Protein AF-A0A1Q7KD94-F1 (afdb_monomer)

Solvent-accessible surface area (backbone atoms only — not comparable to full-atom values): 7851 Å² total; per-residue (Å²): 134,70,67,65,39,88,88,78,67,29,33,60,66,57,45,49,53,50,48,56,61,66,68,48,73,90,52,57,65,70,39,47,61,89,61,86,69,82,81,43,69,66,57,46,50,51,25,52,52,38,46,49,55,35,46,78,67,68,73,46,54,70,70,61,51,50,52,52,53,49,52,48,53,54,52,60,69,44,42,66,56,52,52,47,66,77,66,57,51,99,84,60,80,89,80,84,84,78,83,68,77,75,81,82,79,88,64,84,73,92,75,80,81,74,80,79,80,78,81,84,132

Structure (mmCIF, N/CA/C/O backbone):
data_AF-A0A1Q7KD94-F1
#
_entry.id   AF-A0A1Q7KD94-F1
#
loop_
_atom_site.group_PDB
_atom_site.id
_atom_site.type_symbol
_atom_site.label_atom_id
_atom_site.label_alt_id
_atom_site.label_comp_id
_atom_site.label_asym_id
_atom_site.label_entity_id
_atom_site.label_seq_id
_atom_site.pdbx_PDB_ins_code
_atom_site.Cartn_x
_atom_site.Cart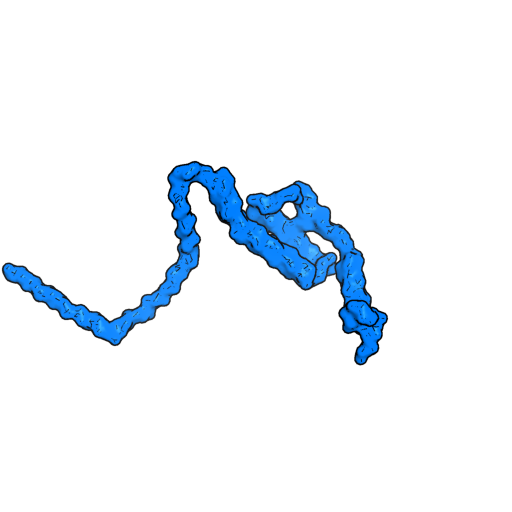n_y
_atom_site.Cartn_z
_atom_site.occupancy
_atom_site.B_iso_or_equiv
_atom_site.auth_seq_id
_atom_site.auth_comp_id
_atom_site.auth_asym_id
_atom_site.auth_atom_id
_atom_site.pdbx_PDB_model_num
ATOM 1 N N . MET A 1 1 ? -34.212 2.152 10.614 1.00 55.59 1 MET A N 1
ATOM 2 C CA . MET A 1 1 ? -33.007 2.926 10.996 1.00 55.59 1 MET A CA 1
ATOM 3 C C . MET A 1 1 ? -33.150 4.309 10.389 1.00 55.59 1 MET A C 1
ATOM 5 O O . MET A 1 1 ? -33.349 4.375 9.185 1.00 55.59 1 MET A O 1
ATOM 9 N N . ALA A 1 2 ? -33.131 5.376 11.190 1.00 64.31 2 ALA A N 1
ATOM 10 C CA . ALA A 1 2 ? -33.214 6.739 10.665 1.00 64.31 2 ALA A CA 1
ATOM 11 C C . ALA A 1 2 ? -31.877 7.136 10.016 1.00 64.31 2 ALA A C 1
ATOM 13 O O . ALA A 1 2 ? -30.814 6.876 10.586 1.00 64.31 2 ALA A O 1
ATOM 14 N N . VAL A 1 3 ? -31.948 7.708 8.813 1.00 60.19 3 VAL A N 1
ATOM 15 C CA . VAL A 1 3 ? -30.810 8.342 8.137 1.00 60.19 3 VAL A CA 1
ATOM 16 C C . VAL A 1 3 ? -30.519 9.647 8.860 1.00 60.19 3 VAL A C 1
ATOM 18 O O . VAL A 1 3 ? -31.431 10.400 9.190 1.00 60.19 3 VAL A O 1
ATOM 21 N N . SER A 1 4 ? -29.248 9.868 9.146 1.00 64.81 4 SER A N 1
ATOM 22 C CA . SER A 1 4 ? -28.799 10.901 10.080 1.00 64.81 4 SER A CA 1
ATOM 23 C C . SER A 1 4 ? -28.066 12.026 9.384 1.00 64.81 4 SER A C 1
ATOM 25 O O . SER A 1 4 ? -28.102 13.165 9.832 1.00 64.81 4 SER A O 1
ATOM 27 N N . ASP A 1 5 ? -27.414 11.677 8.283 1.00 64.62 5 ASP A N 1
ATOM 28 C CA . ASP A 1 5 ? -26.781 12.604 7.373 1.00 64.62 5 ASP A CA 1
ATOM 29 C C . ASP A 1 5 ? -27.500 12.500 6.015 1.00 64.62 5 ASP A C 1
ATOM 31 O O . ASP A 1 5 ? -27.304 11.519 5.285 1.00 64.62 5 ASP A O 1
ATOM 35 N N . PRO A 1 6 ? -28.364 13.477 5.680 1.00 65.81 6 PRO A N 1
ATOM 36 C CA . PRO A 1 6 ? -29.107 13.499 4.423 1.00 65.81 6 PRO A CA 1
ATOM 37 C C . PRO A 1 6 ? -28.212 13.516 3.178 1.00 65.81 6 PRO A C 1
ATOM 39 O O . PRO A 1 6 ? -28.674 13.129 2.108 1.00 65.81 6 PRO A O 1
ATOM 42 N N . HIS A 1 7 ? -26.947 13.939 3.298 1.00 70.75 7 HIS A N 1
ATOM 43 C CA . HIS A 1 7 ? -26.025 14.025 2.165 1.00 70.75 7 HIS A CA 1
ATOM 44 C C . HIS A 1 7 ? -25.295 12.711 1.866 1.00 70.75 7 HIS A C 1
ATOM 46 O O . HIS A 1 7 ? -25.007 12.439 0.702 1.00 70.75 7 HIS A O 1
ATOM 52 N N . SER A 1 8 ? -25.009 11.877 2.873 1.00 74.81 8 SER A N 1
ATOM 53 C CA . SER A 1 8 ? -24.328 10.586 2.673 1.00 74.81 8 SER A CA 1
ATOM 54 C C . SER A 1 8 ? -25.258 9.372 2.662 1.00 74.81 8 SER A C 1
ATOM 56 O O . SER A 1 8 ? -24.835 8.289 2.253 1.00 74.81 8 SER A O 1
ATOM 58 N N . GLY A 1 9 ? -26.506 9.514 3.125 1.00 83.94 9 GLY A N 1
ATOM 59 C CA . GLY A 1 9 ? -27.446 8.395 3.256 1.00 83.94 9 GLY A CA 1
ATOM 60 C C . GLY A 1 9 ? -27.075 7.404 4.368 1.00 83.94 9 GLY A C 1
ATOM 61 O O . GLY A 1 9 ? -27.662 6.325 4.461 1.00 83.94 9 GLY A O 1
ATOM 62 N N . LEU A 1 10 ? -26.101 7.744 5.219 1.00 81.94 10 LEU A N 1
ATOM 63 C CA . LEU A 1 10 ? -25.629 6.883 6.297 1.00 81.94 10 LEU A CA 1
ATOM 64 C C . LEU A 1 10 ? -26.475 7.075 7.565 1.00 81.94 10 LEU A C 1
ATOM 66 O O . LEU A 1 10 ? -26.885 8.181 7.929 1.00 81.94 10 LEU A O 1
ATOM 70 N N . CYS A 1 11 ? -26.727 5.976 8.278 1.00 88.50 11 CYS A N 1
ATOM 71 C CA . CYS A 1 11 ? -27.274 6.053 9.632 1.00 88.50 11 CYS A CA 1
ATOM 72 C C . CYS A 1 11 ? -26.197 6.548 10.613 1.00 88.50 11 CYS A C 1
ATOM 74 O O . CYS A 1 11 ? -25.006 6.410 10.331 1.00 88.50 11 CYS A O 1
ATOM 76 N N . HIS A 1 12 ? -26.594 7.057 11.787 1.00 81.75 12 HIS A N 1
ATOM 77 C CA . HIS A 1 12 ? -25.672 7.606 12.800 1.00 81.75 12 HIS A CA 1
ATOM 78 C C . HIS A 1 12 ? -24.454 6.713 13.065 1.00 81.75 12 HIS A C 1
ATOM 80 O O . HIS A 1 12 ? -23.344 7.220 13.184 1.00 81.75 12 HIS A O 1
ATOM 86 N N . LYS A 1 13 ? -24.649 5.389 13.126 1.00 84.75 13 LYS A N 1
ATOM 87 C CA . LYS A 1 13 ? -23.561 4.430 13.360 1.00 84.75 13 LYS A CA 1
ATOM 88 C C . LYS A 1 13 ? -22.538 4.436 12.225 1.00 84.75 13 LYS A C 1
ATOM 90 O O . LYS A 1 13 ? -21.360 4.643 12.476 1.00 84.75 13 LYS A O 1
ATOM 95 N N . HIS A 1 14 ? -22.990 4.281 10.982 1.00 85.69 14 HIS A N 1
ATOM 96 C CA . HIS A 1 14 ? -22.092 4.258 9.827 1.00 85.69 14 HIS A CA 1
ATOM 97 C C . HIS A 1 14 ? -21.481 5.633 9.526 1.00 85.69 14 HIS A C 1
ATOM 99 O O . HIS A 1 14 ? -20.352 5.705 9.050 1.00 85.69 14 HIS A O 1
ATOM 105 N N . ALA A 1 15 ? -22.193 6.726 9.819 1.00 83.12 15 ALA A N 1
ATOM 106 C CA . ALA A 1 15 ? -21.640 8.074 9.730 1.00 83.12 15 ALA A CA 1
ATOM 107 C C . ALA A 1 15 ? -20.505 8.271 10.753 1.00 83.12 15 ALA A C 1
ATOM 109 O O . ALA A 1 15 ? -19.427 8.735 10.390 1.00 83.12 15 ALA A O 1
ATOM 110 N N . ALA A 1 16 ? -20.705 7.834 12.002 1.00 81.19 16 ALA A N 1
ATOM 111 C CA . ALA A 1 16 ? -19.677 7.877 13.039 1.00 81.19 16 ALA A CA 1
ATOM 112 C C . ALA A 1 16 ? -18.481 6.965 12.719 1.00 81.19 16 ALA A C 1
ATOM 114 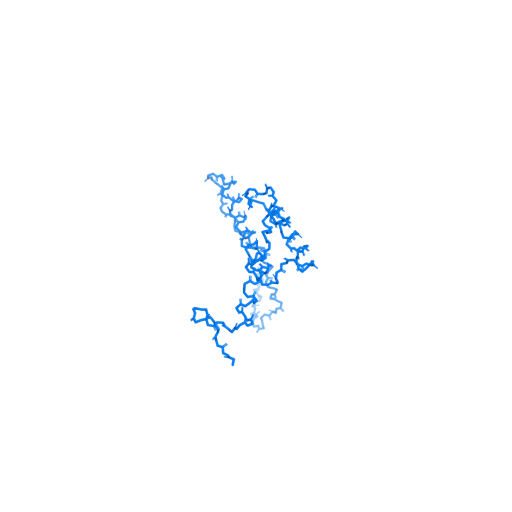O O . ALA A 1 16 ? -17.341 7.393 12.855 1.00 81.19 16 ALA A O 1
ATOM 115 N N . GLU A 1 17 ? -18.709 5.742 12.233 1.00 80.19 17 GLU A N 1
ATOM 116 C CA . GLU A 1 17 ? -17.630 4.848 11.784 1.00 80.19 17 GLU A CA 1
ATOM 117 C C . GLU A 1 17 ? -16.847 5.442 10.612 1.00 80.19 17 GLU A C 1
ATOM 119 O O . GLU A 1 17 ? -15.622 5.335 10.560 1.00 80.19 17 GLU A O 1
ATOM 124 N N . ARG A 1 18 ? -17.529 6.088 9.660 1.00 78.56 18 ARG A N 1
ATOM 125 C CA . ARG A 1 18 ? -16.863 6.784 8.558 1.00 78.56 18 ARG A CA 1
ATOM 126 C C . ARG A 1 18 ? -16.002 7.930 9.079 1.00 78.56 18 ARG A C 1
ATOM 128 O O . ARG A 1 18 ? -14.863 8.042 8.640 1.00 78.56 18 ARG A O 1
ATOM 135 N N . GLN A 1 19 ? -16.505 8.718 10.025 1.00 74.00 19 GLN A N 1
ATOM 136 C CA . GLN A 1 19 ? -15.736 9.794 10.644 1.00 74.00 19 GLN A CA 1
ATOM 137 C C . GLN A 1 19 ? -14.512 9.250 11.392 1.00 74.00 19 GLN A C 1
ATOM 139 O O . GLN A 1 19 ? -13.407 9.709 11.151 1.00 74.00 19 GLN A O 1
ATOM 144 N N . GLN A 1 20 ? -14.663 8.180 12.176 1.00 74.69 20 GLN A N 1
ATOM 145 C CA . GLN A 1 20 ? -13.543 7.519 12.860 1.00 74.69 20 GLN A CA 1
ATOM 146 C C . GLN A 1 20 ? -12.489 6.960 11.893 1.00 74.69 20 GLN A C 1
ATOM 148 O O . GLN A 1 20 ? -11.305 6.939 12.216 1.00 74.69 20 GLN A O 1
ATOM 153 N N . ASN A 1 21 ? -12.902 6.495 10.709 1.00 72.69 21 ASN A N 1
ATOM 154 C CA . ASN A 1 21 ? -11.976 6.076 9.656 1.00 72.69 21 ASN A CA 1
ATOM 155 C C . ASN A 1 21 ? -11.211 7.259 9.045 1.00 72.69 21 ASN A C 1
ATOM 157 O O . ASN A 1 21 ? -10.047 7.092 8.687 1.00 72.69 21 ASN A O 1
ATOM 161 N N . LEU A 1 22 ? -11.859 8.419 8.901 1.00 69.00 22 LEU A N 1
ATOM 162 C CA . LEU A 1 22 ? -11.241 9.648 8.394 1.00 69.00 22 LEU A CA 1
ATOM 163 C C . LEU A 1 22 ? -10.305 10.282 9.428 1.00 69.00 22 LEU A C 1
ATOM 165 O O . LEU A 1 22 ? -9.239 10.758 9.060 1.00 69.00 22 LEU A O 1
ATOM 169 N N . ASP A 1 23 ? -10.664 10.207 10.709 1.00 64.81 23 ASP A N 1
ATOM 170 C CA . ASP A 1 23 ? -9.861 10.696 11.833 1.00 64.81 23 ASP A CA 1
ATOM 171 C C . ASP A 1 23 ? -8.665 9.772 12.147 1.00 64.81 23 ASP A C 1
ATOM 173 O O . ASP A 1 23 ? -7.904 10.019 13.087 1.00 64.81 23 ASP A O 1
ATOM 177 N N . GLN A 1 24 ? -8.478 8.680 11.391 1.00 67.94 24 GLN A N 1
ATOM 178 C CA . GLN A 1 24 ? -7.289 7.849 11.540 1.00 67.94 24 GLN A CA 1
ATOM 179 C C . GLN A 1 24 ? -6.038 8.662 11.218 1.00 67.94 24 GLN A C 1
ATOM 181 O O . GLN A 1 24 ? -5.957 9.295 10.169 1.00 67.94 24 GLN A O 1
ATOM 186 N N . ALA A 1 25 ? -5.051 8.553 12.111 1.00 71.62 25 ALA A N 1
ATOM 187 C CA . ALA A 1 25 ? -3.767 9.233 12.031 1.00 71.62 25 ALA A CA 1
ATOM 188 C C . ALA A 1 25 ? -3.149 9.190 10.627 1.00 71.62 25 ALA A C 1
ATOM 190 O O . ALA A 1 25 ? -3.319 8.221 9.874 1.00 71.62 25 ALA A O 1
ATOM 191 N N . ASP A 1 26 ? -2.389 10.235 10.309 1.00 83.38 26 ASP A N 1
ATOM 192 C CA . ASP A 1 26 ? -1.506 10.215 9.158 1.00 83.38 26 ASP A CA 1
ATOM 193 C C . ASP A 1 26 ? -0.494 9.069 9.327 1.00 83.38 26 ASP A C 1
ATOM 195 O O . ASP A 1 26 ? 0.308 9.047 10.261 1.00 83.38 26 ASP A O 1
ATOM 199 N N . LEU A 1 27 ? -0.606 8.064 8.454 1.00 88.25 27 LEU A N 1
ATOM 200 C CA . LEU A 1 27 ? 0.260 6.883 8.437 1.00 88.25 27 LEU A CA 1
ATOM 201 C C . LEU A 1 27 ? 1.342 7.006 7.359 1.00 88.25 27 LEU A C 1
ATOM 203 O O . LEU A 1 27 ? 2.105 6.060 7.186 1.00 88.25 27 LEU A O 1
ATOM 207 N N . ALA A 1 28 ? 1.408 8.130 6.634 1.00 88.56 28 ALA A N 1
ATOM 208 C CA . ALA A 1 28 ? 2.339 8.317 5.527 1.00 88.56 28 ALA A CA 1
ATOM 209 C C . ALA A 1 28 ? 3.786 8.116 5.981 1.00 88.56 28 ALA A C 1
ATOM 211 O O . ALA A 1 28 ? 4.485 7.287 5.411 1.00 88.56 28 ALA A O 1
ATOM 212 N N . ALA A 1 29 ? 4.197 8.759 7.079 1.00 89.38 29 ALA A N 1
ATOM 213 C CA . ALA A 1 29 ? 5.553 8.618 7.614 1.00 89.38 29 ALA A CA 1
ATOM 214 C C . ALA A 1 29 ? 5.915 7.164 7.974 1.00 89.38 29 ALA A C 1
ATOM 216 O O . ALA A 1 29 ? 7.056 6.755 7.803 1.00 89.38 29 ALA A O 1
ATOM 217 N N . ALA A 1 30 ? 4.951 6.367 8.447 1.00 90.44 30 ALA A N 1
ATOM 218 C CA . ALA A 1 30 ? 5.190 4.964 8.785 1.00 90.44 30 ALA A CA 1
ATOM 219 C C . ALA A 1 30 ? 5.202 4.048 7.552 1.00 90.44 30 ALA A C 1
ATOM 221 O O . ALA A 1 30 ? 5.906 3.050 7.549 1.00 90.44 30 ALA A O 1
ATOM 222 N N . LEU A 1 31 ? 4.393 4.352 6.536 1.00 91.56 31 LEU A N 1
ATOM 223 C CA . LEU A 1 31 ? 4.223 3.511 5.347 1.00 91.56 31 LEU A CA 1
ATOM 224 C C . LEU A 1 31 ? 5.227 3.818 4.236 1.00 91.56 31 LEU A C 1
ATOM 226 O O . LEU A 1 31 ? 5.571 2.921 3.472 1.00 91.56 31 LEU A O 1
ATOM 230 N N . ILE A 1 32 ? 5.618 5.081 4.101 1.00 91.62 32 ILE A N 1
ATOM 231 C CA . ILE A 1 32 ? 6.437 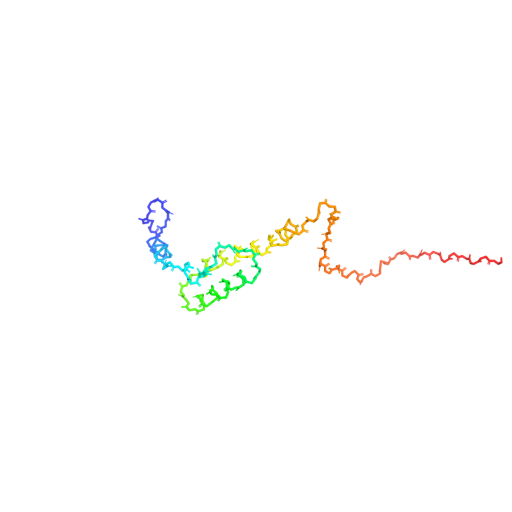5.598 3.002 1.00 91.62 32 ILE A CA 1
ATOM 232 C C . ILE A 1 32 ? 7.844 5.918 3.514 1.00 91.62 32 ILE A C 1
ATOM 234 O O . ILE A 1 32 ? 8.817 5.657 2.814 1.00 91.62 32 ILE A O 1
ATOM 238 N N . GLY A 1 33 ? 7.970 6.418 4.749 1.00 88.94 33 GLY A N 1
ATOM 239 C CA . GLY A 1 33 ? 9.259 6.840 5.296 1.00 88.94 33 GLY A CA 1
ATOM 240 C C . GLY A 1 33 ? 9.906 7.896 4.400 1.00 88.94 33 GLY A C 1
ATOM 241 O O . GLY A 1 33 ? 9.284 8.918 4.121 1.00 88.94 33 GLY A O 1
ATOM 242 N N . ASP A 1 34 ? 11.114 7.595 3.925 1.00 89.69 34 ASP A N 1
ATOM 243 C CA . ASP A 1 34 ? 11.920 8.456 3.049 1.00 89.69 34 ASP A CA 1
ATOM 244 C C . ASP A 1 34 ? 11.835 8.048 1.559 1.00 89.69 34 ASP A C 1
ATOM 246 O O . ASP A 1 34 ? 12.681 8.432 0.755 1.00 89.69 34 ASP A O 1
ATOM 250 N N . ILE A 1 35 ? 10.860 7.212 1.176 1.00 92.62 35 ILE A N 1
ATOM 251 C CA . ILE A 1 35 ? 10.683 6.787 -0.220 1.00 92.62 35 ILE A CA 1
ATOM 252 C C . ILE A 1 35 ? 10.041 7.926 -1.020 1.00 92.62 35 ILE A C 1
ATOM 254 O O . ILE A 1 35 ? 8.84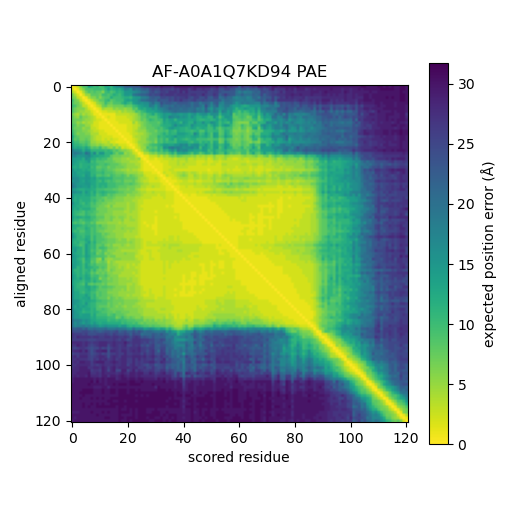7 8.190 -0.882 1.00 92.62 35 ILE A O 1
ATOM 258 N N . ASP A 1 36 ? 10.819 8.545 -1.907 1.00 88.62 36 ASP A N 1
ATOM 259 C CA . ASP A 1 36 ? 10.313 9.565 -2.834 1.00 88.62 36 ASP A CA 1
ATOM 260 C C . ASP A 1 36 ? 9.509 8.944 -3.992 1.00 88.62 36 ASP A C 1
ATOM 262 O O . ASP A 1 36 ? 8.424 9.415 -4.336 1.00 88.62 36 ASP A O 1
ATOM 266 N N . GLU A 1 37 ? 10.013 7.853 -4.584 1.00 90.19 37 GLU A N 1
ATOM 267 C CA . GLU A 1 37 ? 9.377 7.152 -5.705 1.00 90.19 37 GLU A CA 1
ATOM 268 C C . GLU A 1 37 ? 9.466 5.625 -5.550 1.00 90.19 37 GLU A C 1
ATOM 270 O O . GLU A 1 37 ? 10.518 5.067 -5.246 1.00 90.19 37 GLU A O 1
ATOM 275 N N . PHE A 1 38 ? 8.371 4.918 -5.843 1.00 92.81 38 PHE A N 1
ATOM 276 C CA . PHE A 1 38 ? 8.322 3.450 -5.833 1.00 92.81 38 PHE A CA 1
ATOM 277 C C . PHE A 1 38 ? 8.852 2.853 -7.146 1.00 92.81 38 PHE A C 1
ATOM 279 O O . PHE A 1 38 ? 8.092 2.288 -7.934 1.00 92.81 38 PHE A O 1
ATOM 286 N N . ARG A 1 39 ? 10.160 2.985 -7.389 1.00 89.88 39 ARG A N 1
ATOM 287 C CA . ARG A 1 39 ? 10.820 2.462 -8.603 1.00 89.88 39 ARG A CA 1
ATOM 288 C C . ARG A 1 39 ? 11.336 1.035 -8.486 1.00 89.88 39 ARG A C 1
ATOM 290 O O . ARG A 1 39 ? 11.743 0.456 -9.488 1.00 89.88 39 ARG A O 1
ATOM 297 N N . SER A 1 40 ? 11.331 0.454 -7.291 1.00 93.31 40 SER A N 1
ATOM 298 C CA . SER A 1 40 ? 11.824 -0.904 -7.086 1.00 93.31 40 SER A CA 1
ATOM 299 C C . SER A 1 40 ? 10.833 -1.777 -6.325 1.00 93.31 40 SER A C 1
ATOM 301 O O . SER A 1 40 ? 10.030 -1.316 -5.509 1.00 93.31 40 SER A O 1
ATOM 303 N N . ALA A 1 41 ? 10.927 -3.087 -6.558 1.00 94.75 41 ALA A N 1
ATOM 304 C CA . ALA A 1 41 ? 10.160 -4.064 -5.792 1.00 94.75 41 ALA A CA 1
ATOM 305 C C . ALA A 1 41 ? 10.558 -4.059 -4.306 1.00 94.75 41 ALA A C 1
ATOM 307 O O . ALA A 1 41 ? 9.735 -4.393 -3.456 1.00 94.75 41 ALA A O 1
ATOM 308 N N . ALA A 1 42 ? 11.796 -3.664 -3.986 1.00 94.88 42 ALA A N 1
ATOM 309 C CA . ALA A 1 42 ? 12.284 -3.583 -2.615 1.00 94.88 42 ALA A CA 1
ATOM 310 C C . ALA A 1 42 ? 11.566 -2.475 -1.829 1.00 94.88 42 ALA A C 1
ATOM 312 O O . ALA A 1 42 ? 11.089 -2.739 -0.725 1.00 94.88 42 ALA A O 1
ATOM 313 N N . ASP A 1 43 ? 11.410 -1.289 -2.424 1.00 95.56 43 ASP A N 1
ATOM 314 C CA . ASP A 1 43 ? 10.727 -0.145 -1.800 1.00 95.56 43 ASP A CA 1
ATOM 315 C C . ASP A 1 43 ? 9.247 -0.455 -1.553 1.00 95.56 43 ASP A C 1
ATOM 317 O O . AS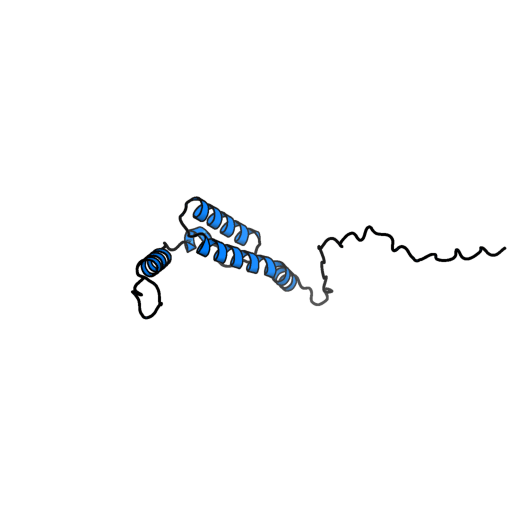P A 1 43 ? 8.710 -0.232 -0.465 1.00 95.56 43 ASP A O 1
ATOM 321 N N . ILE A 1 44 ? 8.588 -1.065 -2.543 1.00 96.38 44 ILE A N 1
ATOM 322 C CA . ILE A 1 44 ? 7.187 -1.482 -2.416 1.00 96.38 44 ILE A CA 1
ATOM 323 C C . ILE A 1 44 ? 7.041 -2.557 -1.331 1.00 96.38 44 ILE A C 1
ATOM 325 O O . ILE A 1 44 ? 6.128 -2.491 -0.505 1.00 96.38 44 ILE A O 1
ATOM 329 N N . ASN A 1 45 ? 7.946 -3.539 -1.295 1.00 95.88 45 ASN A N 1
ATOM 330 C CA . ASN A 1 45 ? 7.922 -4.593 -0.285 1.00 95.88 45 ASN A CA 1
ATOM 331 C C . ASN A 1 45 ? 8.190 -4.050 1.129 1.00 95.88 45 ASN A C 1
ATOM 333 O O . ASN A 1 45 ? 7.572 -4.512 2.088 1.00 95.88 45 ASN A O 1
ATOM 337 N N . HIS A 1 46 ? 9.057 -3.045 1.269 1.00 95.56 46 HIS A N 1
ATOM 338 C CA . HIS A 1 46 ? 9.266 -2.350 2.536 1.00 95.56 46 HIS A CA 1
ATOM 339 C C . HIS A 1 46 ? 7.964 -1.703 3.034 1.00 95.56 46 HIS A C 1
ATOM 341 O O . HIS A 1 46 ? 7.528 -1.982 4.154 1.00 95.56 46 HIS A O 1
ATOM 347 N N . SER A 1 47 ? 7.288 -0.937 2.170 1.00 96.19 47 SER A N 1
ATOM 348 C CA . SER A 1 47 ? 6.002 -0.305 2.492 1.00 96.19 47 SER A CA 1
ATOM 349 C C . SER A 1 47 ? 4.917 -1.327 2.861 1.00 96.19 47 SER A C 1
ATOM 351 O O . SER A 1 47 ? 4.201 -1.159 3.852 1.00 96.19 47 SER A O 1
ATOM 353 N N . LEU A 1 48 ? 4.832 -2.446 2.129 1.00 97.06 48 LEU A N 1
ATOM 354 C CA . LEU A 1 48 ? 3.932 -3.559 2.457 1.00 97.06 48 LEU A CA 1
ATOM 355 C C . LEU A 1 48 ? 4.249 -4.192 3.821 1.00 97.06 48 LEU A C 1
ATOM 357 O O . LEU A 1 48 ? 3.331 -4.576 4.550 1.00 97.06 48 LEU A O 1
ATOM 361 N N . GLY A 1 49 ? 5.526 -4.275 4.195 1.00 96.88 49 GLY A N 1
ATOM 362 C CA . GLY A 1 49 ? 5.955 -4.738 5.512 1.00 96.88 49 GLY A CA 1
ATOM 363 C C . GLY A 1 49 ? 5.471 -3.827 6.644 1.00 96.88 49 GLY A C 1
ATOM 364 O O . GLY A 1 49 ? 4.958 -4.315 7.656 1.00 96.88 49 GLY A O 1
ATOM 365 N N . GLU A 1 50 ? 5.573 -2.509 6.475 1.00 96.88 50 GLU A N 1
ATOM 366 C CA . GLU A 1 50 ? 5.041 -1.544 7.446 1.00 96.88 50 GLU A CA 1
ATOM 367 C C . GLU A 1 50 ? 3.512 -1.564 7.498 1.00 96.88 50 GLU A C 1
ATOM 369 O O . GLU A 1 50 ? 2.920 -1.563 8.584 1.00 96.88 50 GLU A O 1
ATOM 374 N N . LEU A 1 51 ? 2.855 -1.706 6.345 1.00 96.38 51 LEU A N 1
ATOM 375 C CA . LEU A 1 51 ? 1.409 -1.889 6.273 1.00 96.38 51 LEU A CA 1
ATOM 376 C C . LEU A 1 51 ? 0.955 -3.122 7.060 1.00 96.38 51 LEU A C 1
ATOM 378 O O . LEU A 1 51 ? 0.015 -3.037 7.856 1.00 96.38 51 LEU A O 1
ATOM 382 N N . TYR A 1 52 ? 1.653 -4.248 6.894 1.00 96.88 52 TYR A N 1
ATOM 383 C CA . TYR A 1 52 ? 1.392 -5.472 7.647 1.00 96.88 52 TYR A CA 1
ATOM 384 C C . TYR A 1 52 ? 1.529 -5.245 9.158 1.00 96.88 52 TYR A C 1
ATOM 386 O O . TYR A 1 52 ? 0.648 -5.637 9.9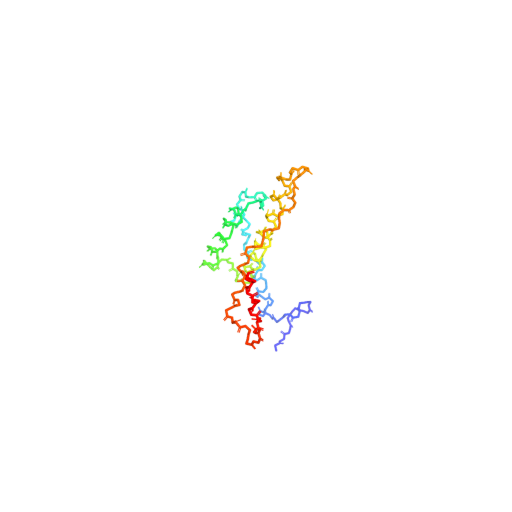25 1.00 96.88 52 TYR A O 1
ATOM 394 N N . LYS A 1 53 ? 2.588 -4.556 9.607 1.00 96.56 53 LYS A N 1
ATOM 395 C CA . LYS A 1 53 ? 2.785 -4.231 11.031 1.00 96.56 53 LYS A CA 1
ATOM 396 C C . LYS A 1 53 ? 1.653 -3.359 11.576 1.00 96.56 53 LYS A C 1
ATOM 398 O O . LYS A 1 53 ? 1.175 -3.604 12.685 1.00 96.56 53 LYS A O 1
ATOM 403 N N . LEU A 1 54 ? 1.207 -2.355 10.821 1.00 94.94 54 LEU A N 1
ATOM 404 C CA . LEU A 1 54 ? 0.093 -1.487 11.213 1.00 94.94 54 LEU A CA 1
ATOM 405 C C . LEU A 1 54 ? -1.223 -2.263 11.302 1.00 94.94 54 LEU A C 1
ATOM 407 O O . LEU A 1 54 ? -1.982 -2.075 12.257 1.00 94.94 54 LEU A O 1
ATOM 411 N N . GLN A 1 55 ? -1.475 -3.160 10.348 1.00 94.38 55 GLN A N 1
ATOM 412 C CA . GLN A 1 55 ? -2.663 -4.007 10.339 1.00 94.38 55 GLN A CA 1
ATOM 413 C C . GLN A 1 55 ? -2.652 -4.989 11.515 1.00 94.38 55 GLN A C 1
ATOM 415 O O . GLN A 1 55 ? -3.638 -5.074 12.243 1.00 94.38 55 GLN A O 1
ATOM 420 N N . ALA A 1 56 ? -1.522 -5.650 11.777 1.00 96.00 56 ALA A N 1
ATOM 421 C CA . ALA A 1 56 ? -1.358 -6.558 12.913 1.00 96.00 56 ALA A CA 1
ATOM 422 C C . ALA A 1 56 ? -1.565 -5.861 14.272 1.00 96.00 56 ALA A C 1
ATOM 424 O O . ALA A 1 56 ? -2.013 -6.482 15.234 1.00 96.00 56 ALA A O 1
ATOM 425 N N . ARG A 1 57 ? -1.271 -4.557 14.359 1.00 94.12 57 ARG A N 1
ATOM 426 C CA . ARG A 1 57 ? -1.470 -3.731 15.564 1.00 94.12 57 ARG A CA 1
ATOM 427 C C . ARG A 1 57 ? -2.852 -3.069 15.639 1.00 94.12 57 ARG A C 1
ATOM 429 O O . ARG A 1 57 ? -3.066 -2.248 16.531 1.00 94.12 57 ARG A O 1
ATOM 436 N N . ASN A 1 58 ? -3.771 -3.380 14.718 1.00 91.19 58 ASN A N 1
ATOM 437 C CA . ASN A 1 58 ? -5.088 -2.741 14.587 1.00 91.19 58 ASN A CA 1
ATOM 438 C C . ASN A 1 58 ? -5.017 -1.201 14.491 1.00 91.19 58 ASN A C 1
ATOM 440 O O . ASN A 1 58 ? -5.893 -0.495 14.988 1.00 91.19 58 ASN A O 1
ATOM 444 N N . LYS A 1 59 ? -3.952 -0.664 13.878 1.00 90.81 59 LYS A N 1
ATOM 445 C CA . LYS A 1 59 ? -3.746 0.787 13.692 1.00 90.81 59 LYS A CA 1
ATOM 446 C C . LYS A 1 59 ? -4.303 1.320 12.371 1.00 90.81 59 LYS A C 1
ATOM 448 O O . LYS A 1 59 ? -4.414 2.528 12.201 1.00 90.81 59 LYS A O 1
ATOM 453 N N . ILE A 1 60 ? -4.676 0.428 11.461 1.00 90.56 60 ILE A N 1
ATOM 454 C CA . ILE A 1 60 ? -5.313 0.722 10.177 1.00 90.56 60 ILE A CA 1
ATOM 455 C C . ILE A 1 60 ? -6.491 -0.233 9.991 1.00 90.56 60 ILE A C 1
ATOM 457 O O . ILE A 1 60 ? -6.444 -1.375 10.453 1.00 90.56 60 ILE A O 1
ATOM 461 N N . THR A 1 61 ? -7.564 0.208 9.329 1.00 89.44 61 THR A N 1
ATOM 462 C CA . THR A 1 61 ? -8.678 -0.703 9.045 1.00 89.44 61 THR A CA 1
ATOM 463 C C . THR A 1 61 ? -8.335 -1.687 7.928 1.00 89.44 61 THR A C 1
ATOM 465 O O . THR A 1 61 ? -7.640 -1.317 6.978 1.00 89.44 61 THR A O 1
ATOM 468 N N . PRO A 1 62 ? -8.882 -2.918 7.964 1.00 90.19 62 PRO A N 1
ATOM 469 C CA . PRO A 1 62 ? -8.662 -3.908 6.910 1.00 90.19 62 PRO A CA 1
ATOM 470 C C . PRO A 1 62 ? -9.017 -3.393 5.514 1.00 90.19 62 PRO A C 1
ATOM 472 O O . PRO A 1 62 ? -8.304 -3.664 4.557 1.00 90.19 62 PRO A O 1
ATOM 475 N N . ARG A 1 63 ? -10.086 -2.593 5.391 1.00 89.31 63 ARG A N 1
ATOM 476 C CA . ARG A 1 63 ? -10.498 -1.998 4.112 1.00 89.31 63 ARG A CA 1
ATOM 477 C C . ARG A 1 63 ? -9.433 -1.054 3.555 1.00 89.31 63 ARG A C 1
ATOM 479 O O . ARG A 1 63 ? -9.112 -1.135 2.375 1.00 89.31 63 ARG A O 1
ATOM 486 N N . ARG A 1 64 ? -8.898 -0.161 4.391 1.00 90.25 64 ARG A N 1
ATOM 487 C CA . ARG A 1 64 ? -7.864 0.798 3.984 1.00 90.25 64 ARG A CA 1
ATOM 488 C C . ARG A 1 64 ? -6.560 0.073 3.641 1.00 90.25 64 ARG A C 1
ATOM 490 O O . ARG A 1 64 ? -5.969 0.369 2.608 1.00 90.25 64 ARG A O 1
ATOM 497 N N . ALA A 1 65 ? -6.184 -0.931 4.434 1.00 93.88 65 ALA A N 1
ATOM 498 C CA . ALA A 1 65 ? -5.022 -1.768 4.155 1.00 93.88 65 ALA A CA 1
ATOM 499 C C . ALA A 1 65 ? -5.160 -2.560 2.846 1.00 93.88 65 ALA A C 1
ATOM 501 O O . ALA A 1 65 ? -4.236 -2.570 2.041 1.00 93.88 65 ALA A O 1
ATOM 502 N N . ALA A 1 66 ? -6.329 -3.146 2.574 1.00 96.12 66 ALA A N 1
ATOM 503 C CA . ALA A 1 66 ? -6.577 -3.875 1.331 1.00 96.12 66 ALA A CA 1
ATOM 504 C C . ALA A 1 66 ? -6.431 -2.979 0.091 1.00 96.12 66 ALA A C 1
ATOM 506 O O . ALA A 1 66 ? -5.829 -3.394 -0.896 1.00 96.12 66 ALA A O 1
ATOM 507 N N . VAL A 1 67 ? -6.937 -1.741 0.149 1.00 95.81 67 VAL A N 1
ATOM 508 C CA . VAL A 1 67 ? -6.782 -0.774 -0.950 1.00 95.81 67 VAL A CA 1
ATOM 509 C C . VAL A 1 67 ? -5.310 -0.415 -1.159 1.00 95.81 67 VAL A C 1
ATOM 511 O O . VAL A 1 67 ? -4.840 -0.456 -2.290 1.00 95.81 67 VAL A O 1
ATOM 514 N N . MET A 1 68 ? -4.564 -0.130 -0.087 1.00 95.31 68 MET A N 1
ATOM 515 C CA . MET A 1 68 ? -3.127 0.167 -0.180 1.00 95.31 68 MET A CA 1
ATOM 516 C C . MET A 1 68 ? -2.329 -1.016 -0.748 1.00 95.31 68 MET A C 1
ATOM 518 O O . MET A 1 68 ? -1.513 -0.829 -1.647 1.00 95.31 68 MET A O 1
ATOM 522 N N . ALA A 1 69 ? -2.611 -2.239 -0.292 1.00 97.06 69 ALA A N 1
ATOM 523 C CA . ALA A 1 69 ? -1.974 -3.450 -0.804 1.00 97.06 69 ALA A CA 1
ATOM 524 C C . ALA A 1 69 ? -2.313 -3.710 -2.282 1.00 97.06 69 ALA A C 1
ATOM 526 O O . ALA A 1 69 ? -1.468 -4.173 -3.048 1.00 97.06 69 ALA A O 1
ATOM 527 N N . TYR A 1 70 ? -3.536 -3.391 -2.714 1.00 98.19 70 TYR A N 1
ATOM 528 C CA . TYR A 1 70 ? -3.908 -3.462 -4.125 1.00 98.19 70 TYR A CA 1
ATOM 529 C C . TYR A 1 70 ? -3.141 -2.435 -4.969 1.00 98.19 70 TYR A C 1
ATOM 531 O O . TYR A 1 70 ? -2.621 -2.790 -6.023 1.00 98.19 70 TYR A O 1
ATOM 539 N N . THR A 1 71 ? -2.993 -1.195 -4.494 1.00 96.81 71 THR A N 1
ATOM 540 C CA . THR A 1 71 ? -2.166 -0.182 -5.168 1.00 96.81 71 THR A CA 1
ATOM 541 C C . THR A 1 71 ? -0.711 -0.636 -5.286 1.00 96.81 71 THR A C 1
ATOM 543 O O . THR A 1 71 ? -0.141 -0.554 -6.369 1.00 96.81 71 THR A O 1
ATOM 546 N N . ALA A 1 72 ? -0.128 -1.195 -4.221 1.00 96.31 72 ALA A N 1
ATOM 547 C CA . ALA A 1 72 ? 1.217 -1.772 -4.256 1.00 96.31 72 ALA A CA 1
ATOM 548 C C . ALA A 1 72 ? 1.341 -2.902 -5.298 1.00 96.31 72 ALA A C 1
ATOM 550 O O . ALA A 1 72 ? 2.311 -2.946 -6.049 1.00 96.31 72 ALA A O 1
ATOM 551 N N . ASN A 1 73 ? 0.327 -3.767 -5.417 1.00 96.75 73 ASN A N 1
ATOM 552 C CA . ASN A 1 73 ? 0.273 -4.779 -6.477 1.00 96.75 73 ASN A CA 1
ATOM 553 C C . ASN A 1 73 ? 0.233 -4.168 -7.884 1.00 96.75 73 ASN A C 1
ATOM 555 O O . ASN A 1 73 ? 0.844 -4.715 -8.799 1.00 96.75 73 ASN A O 1
ATOM 559 N N . LEU A 1 74 ? -0.474 -3.052 -8.085 1.00 96.94 74 LEU A N 1
ATOM 560 C CA . LEU A 1 74 ? -0.469 -2.357 -9.375 1.00 96.94 74 LEU A CA 1
ATOM 561 C C . LEU A 1 74 ? 0.919 -1.797 -9.705 1.00 96.94 74 LEU A C 1
ATOM 563 O O . LEU A 1 74 ? 1.373 -1.984 -10.829 1.00 96.94 74 LEU A O 1
ATOM 567 N N . LEU A 1 75 ? 1.608 -1.201 -8.726 1.00 95.88 75 LEU A N 1
ATOM 568 C CA . LEU A 1 75 ? 2.978 -0.701 -8.894 1.00 95.88 75 LEU A CA 1
ATOM 569 C C . LEU A 1 75 ? 3.956 -1.830 -9.251 1.00 95.88 75 LEU A C 1
ATOM 571 O O . LEU A 1 75 ? 4.739 -1.703 -10.187 1.00 95.88 75 LEU A O 1
ATOM 575 N N . LEU A 1 76 ? 3.870 -2.979 -8.573 1.00 95.94 76 LEU A N 1
ATOM 576 C CA . LEU A 1 76 ? 4.718 -4.139 -8.878 1.00 95.94 76 LEU A CA 1
ATOM 577 C C . LEU A 1 76 ? 4.545 -4.625 -10.322 1.00 95.94 76 LEU A C 1
ATOM 579 O O . LEU A 1 76 ? 5.513 -5.032 -10.958 1.00 95.94 76 LEU A O 1
ATOM 583 N N . ARG A 1 77 ? 3.322 -4.560 -10.860 1.00 94.69 77 ARG A N 1
ATOM 584 C CA . ARG A 1 77 ? 3.022 -4.988 -12.234 1.00 94.69 77 ARG A CA 1
ATOM 585 C C . ARG A 1 77 ? 3.569 -4.039 -13.297 1.00 94.69 77 ARG A C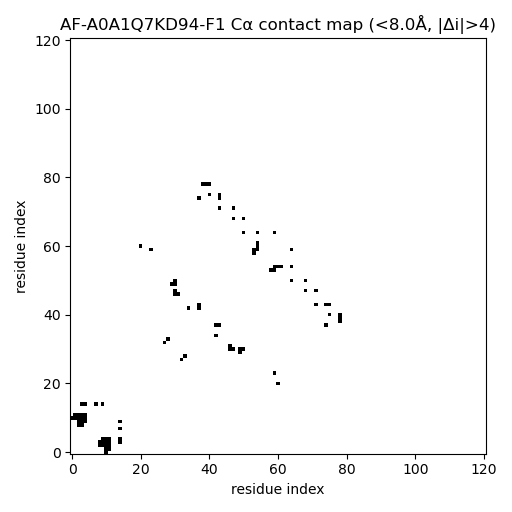 1
ATOM 587 O O . ARG A 1 77 ? 3.732 -4.473 -14.433 1.00 94.69 77 ARG A O 1
ATOM 594 N N . THR A 1 78 ? 3.837 -2.779 -12.959 1.00 94.19 78 THR A N 1
ATOM 595 C CA . THR A 1 78 ? 4.424 -1.811 -13.896 1.00 94.19 78 THR A CA 1
ATOM 596 C C . THR A 1 78 ? 5.947 -1.837 -13.894 1.00 94.19 78 THR A C 1
ATOM 598 O O . THR A 1 78 ? 6.544 -1.407 -14.876 1.00 94.19 78 THR A O 1
ATOM 601 N N . LEU A 1 79 ? 6.584 -2.378 -12.848 1.00 93.12 79 LEU A N 1
ATOM 602 C CA . LEU A 1 79 ? 8.046 -2.417 -12.750 1.00 93.12 79 LEU A CA 1
ATOM 603 C C . LEU A 1 79 ? 8.737 -3.046 -13.970 1.00 93.12 79 LEU A C 1
ATOM 605 O O . LEU A 1 79 ? 9.679 -2.431 -14.454 1.00 93.12 79 LEU A O 1
ATOM 609 N N . PRO A 1 80 ? 8.301 -4.194 -14.533 1.00 90.25 80 PRO A N 1
ATOM 610 C CA . PRO A 1 80 ? 8.967 -4.759 -15.708 1.00 90.25 80 PRO A CA 1
ATOM 611 C C . PRO A 1 80 ? 8.947 -3.827 -16.924 1.00 90.25 80 PRO A C 1
ATOM 613 O O . PRO A 1 80 ? 9.930 -3.762 -17.653 1.00 90.25 80 PRO A O 1
ATOM 616 N N . ALA A 1 81 ? 7.850 -3.089 -17.128 1.00 87.94 81 ALA A N 1
ATOM 617 C CA . ALA A 1 81 ? 7.744 -2.123 -18.218 1.00 87.94 81 ALA A CA 1
ATOM 618 C C . ALA A 1 81 ? 8.688 -0.934 -17.997 1.00 87.94 81 ALA A C 1
ATOM 620 O O . ALA A 1 81 ? 9.410 -0.561 -18.913 1.00 87.94 81 ALA A O 1
ATOM 621 N N . ILE A 1 82 ? 8.753 -0.413 -16.767 1.00 89.31 82 ILE A N 1
ATOM 622 C CA . ILE A 1 82 ? 9.692 0.656 -16.393 1.00 89.31 82 ILE A CA 1
ATOM 623 C C . ILE A 1 82 ? 11.139 0.192 -16.600 1.00 89.31 82 ILE A C 1
ATOM 625 O O . ILE A 1 82 ? 11.921 0.889 -17.239 1.00 89.31 82 ILE A O 1
ATOM 629 N N . TYR A 1 83 ? 11.491 -1.011 -16.135 1.00 88.00 83 TYR A N 1
ATOM 630 C CA . TYR A 1 83 ? 12.822 -1.573 -16.360 1.00 88.00 83 TYR A CA 1
ATOM 631 C C . TYR A 1 83 ? 13.130 -1.737 -17.850 1.00 88.00 83 TYR A C 1
ATOM 633 O O . TYR A 1 83 ? 14.253 -1.460 -18.263 1.00 88.00 83 TYR A O 1
ATOM 641 N N . ALA A 1 84 ? 12.164 -2.165 -18.665 1.00 85.62 84 ALA A N 1
ATOM 642 C CA . ALA A 1 84 ? 12.357 -2.277 -20.106 1.00 85.62 84 ALA A CA 1
ATOM 643 C C . ALA A 1 84 ? 12.590 -0.904 -20.754 1.00 85.62 84 ALA A C 1
ATOM 645 O O . ALA A 1 84 ? 13.485 -0.781 -21.579 1.00 85.62 84 ALA A O 1
ATOM 646 N N . GLU A 1 85 ? 11.840 0.127 -20.358 1.00 85.69 85 GLU A N 1
ATOM 647 C CA . GLU A 1 85 ? 12.014 1.504 -20.839 1.00 85.69 85 GLU A CA 1
ATOM 648 C C . GLU A 1 85 ? 13.377 2.093 -20.442 1.00 85.69 85 GLU A C 1
ATOM 650 O O . GLU A 1 85 ? 14.048 2.701 -21.273 1.00 85.69 85 GLU A O 1
ATOM 655 N N . GLU A 1 86 ? 13.820 1.877 -19.200 1.00 86.56 86 GLU A N 1
ATOM 656 C CA . GLU A 1 86 ? 15.110 2.373 -18.700 1.00 86.56 86 GLU A CA 1
ATOM 657 C C . GLU A 1 86 ? 16.312 1.652 -19.332 1.00 86.56 86 GLU A C 1
ATOM 659 O O . GLU A 1 86 ? 17.371 2.255 -19.506 1.00 86.56 86 GLU A O 1
ATOM 664 N N . ASN A 1 87 ? 16.159 0.370 -19.686 1.00 80.88 87 ASN A N 1
ATOM 665 C CA . ASN A 1 87 ? 17.227 -0.469 -20.244 1.00 80.88 87 ASN A CA 1
ATOM 666 C C . ASN A 1 87 ? 17.095 -0.697 -21.759 1.00 80.88 87 ASN A C 1
ATOM 668 O O . ASN A 1 87 ? 17.862 -1.479 -22.330 1.00 80.88 87 ASN A O 1
ATOM 672 N N . ALA A 1 88 ? 16.144 -0.038 -22.426 1.00 73.00 88 ALA A N 1
ATOM 673 C CA . ALA A 1 88 ? 15.949 -0.170 -23.861 1.00 73.00 88 ALA A CA 1
ATOM 674 C C . ALA A 1 88 ? 17.179 0.360 -24.609 1.00 73.00 88 ALA A C 1
ATOM 676 O O . ALA A 1 88 ? 17.431 1.564 -24.681 1.00 73.00 88 ALA A O 1
ATOM 677 N N . SER A 1 89 ? 17.936 -0.549 -25.224 1.00 67.81 89 SER A N 1
ATOM 678 C CA . SER A 1 89 ? 18.816 -0.167 -26.324 1.00 67.81 89 SER A CA 1
ATOM 679 C C . SER A 1 89 ? 17.938 0.131 -27.548 1.00 67.81 89 SER A C 1
ATOM 681 O O . SER A 1 89 ? 16.989 -0.623 -27.773 1.00 67.81 89 SER A O 1
ATOM 683 N N . PRO A 1 90 ? 18.221 1.168 -28.361 1.00 65.38 90 PRO A N 1
ATOM 684 C CA . PRO A 1 90 ? 17.395 1.521 -29.524 1.00 65.38 90 PRO A CA 1
ATOM 685 C C . PRO A 1 90 ? 17.131 0.359 -30.496 1.00 65.38 90 PRO A C 1
ATOM 687 O O . PRO A 1 90 ? 16.109 0.357 -31.173 1.00 65.38 90 PRO A O 1
ATOM 690 N N . ASP A 1 91 ? 18.031 -0.631 -30.525 1.00 67.19 91 ASP A N 1
ATOM 691 C CA . ASP A 1 91 ? 17.993 -1.800 -31.412 1.00 67.19 91 ASP A CA 1
ATOM 692 C C . ASP A 1 91 ? 17.645 -3.125 -30.696 1.00 67.19 91 ASP A C 1
ATOM 694 O O . ASP A 1 91 ? 17.791 -4.202 -31.278 1.00 67.19 91 ASP A O 1
ATOM 698 N N . ALA A 1 92 ? 17.212 -3.098 -29.429 1.00 62.81 92 ALA A N 1
ATOM 699 C CA . ALA A 1 92 ? 16.895 -4.327 -28.701 1.00 62.81 92 ALA A CA 1
ATOM 700 C C . ALA A 1 92 ? 15.547 -4.933 -29.162 1.00 62.81 92 ALA A C 1
ATOM 702 O O . ALA A 1 92 ? 14.532 -4.231 -29.185 1.00 62.81 92 ALA A O 1
ATOM 703 N N . PRO A 1 93 ? 15.492 -6.234 -29.509 1.00 61.66 93 PRO A N 1
ATOM 704 C CA . PRO A 1 93 ? 14.237 -6.903 -29.834 1.00 61.66 93 PRO A CA 1
ATOM 705 C C . PRO A 1 93 ? 13.335 -7.023 -28.594 1.00 61.66 93 PRO A C 1
ATOM 707 O O . PRO A 1 93 ? 13.805 -7.278 -27.489 1.00 61.66 93 PRO A O 1
ATOM 710 N N . ILE A 1 94 ? 12.022 -6.862 -28.785 1.00 63.75 94 ILE A N 1
ATOM 711 C CA . ILE A 1 94 ? 11.018 -7.026 -27.723 1.00 63.75 94 ILE A CA 1
ATOM 712 C C . ILE A 1 94 ? 10.970 -8.501 -27.302 1.00 63.75 94 ILE A C 1
ATOM 714 O O . ILE A 1 94 ? 10.550 -9.354 -28.087 1.00 63.75 94 ILE A O 1
ATOM 718 N N . GLU A 1 95 ? 11.344 -8.801 -26.058 1.00 67.06 95 GLU A N 1
ATOM 719 C CA . GLU A 1 95 ? 11.212 -10.141 -25.478 1.00 67.06 95 GLU A CA 1
ATOM 720 C C . GLU A 1 95 ? 9.904 -10.263 -24.683 1.00 67.06 95 GLU A C 1
ATOM 722 O O . GLU A 1 95 ? 9.695 -9.597 -23.670 1.00 67.06 95 GLU A O 1
ATOM 727 N N . ILE A 1 96 ? 8.998 -11.128 -25.147 1.00 67.94 96 ILE A N 1
ATOM 728 C CA . ILE A 1 96 ? 7.779 -11.486 -24.412 1.00 67.94 96 ILE A CA 1
ATOM 729 C C . ILE A 1 96 ? 8.089 -12.720 -23.563 1.00 67.94 96 ILE A C 1
ATOM 731 O O . ILE A 1 96 ? 8.143 -13.837 -24.080 1.00 67.94 96 ILE A O 1
ATOM 735 N N . ILE A 1 97 ? 8.258 -12.529 -22.256 1.00 66.25 97 ILE A N 1
ATOM 736 C CA . ILE A 1 97 ? 8.458 -13.631 -21.310 1.00 66.25 97 ILE A CA 1
ATOM 737 C C . ILE A 1 97 ? 7.082 -14.156 -20.869 1.00 66.25 97 ILE A C 1
ATOM 739 O O . ILE A 1 97 ? 6.359 -13.499 -20.119 1.00 66.25 97 ILE A O 1
ATOM 743 N N . LEU A 1 98 ? 6.693 -15.341 -21.353 1.00 66.94 98 LEU A N 1
ATOM 744 C CA . LEU A 1 98 ? 5.551 -16.096 -20.823 1.00 66.94 98 LEU A CA 1
ATOM 745 C C . LEU A 1 98 ? 6.044 -17.103 -19.772 1.00 66.94 98 LEU A C 1
ATOM 747 O O . LEU A 1 98 ? 6.360 -18.241 -20.105 1.00 66.94 98 LEU A O 1
ATOM 751 N N . ASP A 1 99 ? 6.035 -16.701 -18.500 1.00 63.84 99 ASP A N 1
ATOM 752 C CA . ASP A 1 99 ? 6.3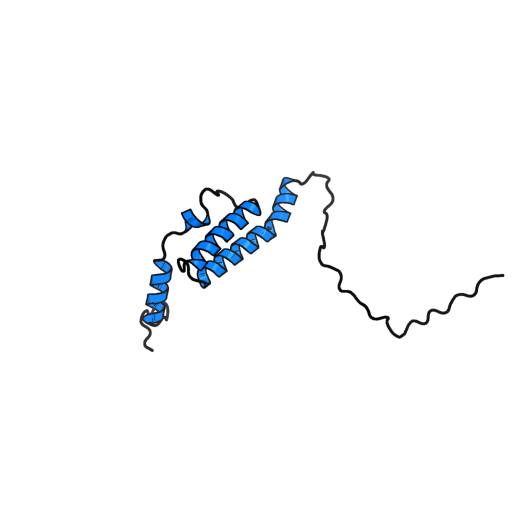77 -17.574 -17.360 1.00 63.84 99 ASP A CA 1
ATOM 753 C C . ASP A 1 99 ? 5.219 -18.477 -16.901 1.00 63.84 99 ASP A C 1
ATOM 755 O O . ASP A 1 99 ? 5.339 -19.218 -15.926 1.00 63.84 99 ASP A O 1
ATOM 759 N N . ALA A 1 100 ? 4.071 -18.430 -17.583 1.00 74.81 100 ALA A N 1
ATOM 760 C CA . ALA A 1 100 ? 2.969 -19.334 -17.290 1.00 74.81 100 ALA A CA 1
ATOM 761 C C . ALA A 1 100 ? 3.372 -20.763 -17.697 1.00 74.81 100 ALA A C 1
ATOM 763 O O . ALA A 1 100 ? 3.594 -21.003 -18.891 1.00 74.81 100 ALA A O 1
ATOM 764 N N . PRO A 1 101 ? 3.434 -21.731 -16.758 1.00 68.00 101 PRO A N 1
ATOM 765 C CA . PRO A 1 101 ? 3.619 -23.126 -17.121 1.00 68.00 101 PRO A CA 1
ATOM 766 C C . PRO A 1 101 ? 2.526 -23.499 -18.119 1.00 68.00 101 PRO A C 1
ATOM 768 O O . PRO A 1 101 ? 1.341 -23.264 -17.856 1.00 68.00 101 PRO A O 1
ATOM 771 N N . ARG A 1 102 ? 2.903 -24.050 -19.280 1.00 66.56 102 ARG A N 1
ATOM 772 C CA . ARG A 1 102 ? 1.905 -24.592 -20.207 1.00 66.56 102 ARG A CA 1
ATOM 773 C C . ARG A 1 102 ? 1.049 -25.607 -19.437 1.00 66.56 102 ARG A C 1
ATOM 775 O O . ARG A 1 102 ? 1.626 -26.462 -18.766 1.00 66.56 102 ARG A O 1
ATOM 782 N N . PRO A 1 103 ? -0.291 -25.543 -19.528 1.00 77.25 103 PRO A N 1
ATOM 783 C CA . PRO A 1 103 ? -1.142 -26.594 -18.988 1.00 77.25 103 PRO A CA 1
ATOM 784 C C . PRO A 1 103 ? -0.692 -27.952 -19.548 1.00 77.25 103 PRO A C 1
ATOM 786 O O . PRO A 1 103 ? -0.585 -28.097 -20.769 1.00 77.25 103 PRO A O 1
ATOM 789 N N . CYS A 1 104 ? -0.395 -28.931 -18.686 1.00 64.44 104 CYS A N 1
ATOM 790 C CA . CYS A 1 10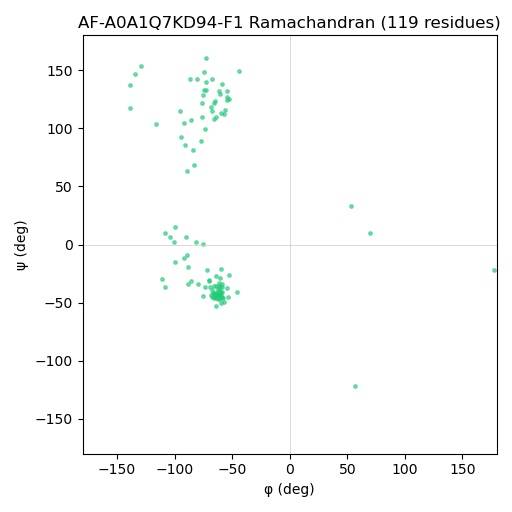4 ? -0.120 -30.297 -19.134 1.00 64.44 104 CYS A CA 1
ATOM 791 C C . CYS A 1 104 ? -1.400 -30.883 -19.737 1.00 64.44 104 CYS A C 1
ATOM 793 O O . CYS A 1 104 ? -2.350 -31.187 -19.017 1.00 64.44 104 CYS A O 1
ATOM 795 N N . HIS A 1 105 ? -1.433 -31.040 -21.058 1.00 63.19 105 HIS A N 1
ATOM 796 C CA . HIS A 1 105 ? -2.397 -31.914 -21.715 1.00 63.19 105 HIS A CA 1
ATOM 797 C C . HIS A 1 105 ? -1.849 -33.344 -21.686 1.00 63.19 105 HIS A C 1
ATOM 799 O O . HIS A 1 105 ? -1.287 -33.813 -22.671 1.00 63.19 105 HIS A O 1
ATOM 805 N N . ASP A 1 106 ? -2.014 -34.032 -20.558 1.00 65.44 106 ASP A N 1
ATOM 806 C CA . ASP A 1 106 ? -1.771 -35.474 -20.472 1.00 65.44 106 ASP A CA 1
ATOM 807 C C . ASP A 1 106 ? -3.057 -36.241 -20.812 1.00 65.44 106 ASP A C 1
ATOM 809 O O . ASP A 1 106 ? -3.604 -36.952 -19.979 1.00 65.44 106 ASP A O 1
ATOM 813 N N . GLU A 1 107 ? -3.564 -36.105 -22.038 1.00 64.38 107 GLU A N 1
ATOM 814 C CA . GLU A 1 107 ? -4.453 -37.128 -22.602 1.00 64.38 107 GLU A CA 1
ATOM 815 C C . GLU A 1 107 ? -4.101 -37.368 -24.077 1.00 64.38 107 GLU A C 1
ATOM 817 O O . GLU A 1 107 ? -4.217 -36.456 -24.902 1.00 64.38 107 GLU A O 1
ATOM 822 N N . PRO A 1 108 ? -3.664 -38.587 -24.450 1.00 55.84 108 PRO A N 1
ATOM 823 C CA . PRO A 1 108 ? -3.542 -38.946 -25.850 1.00 55.84 108 PRO A CA 1
ATOM 824 C C . PRO A 1 108 ? -4.938 -38.977 -26.475 1.00 55.84 108 PRO A C 1
ATOM 826 O O . PRO A 1 108 ? -5.813 -39.722 -26.041 1.00 55.84 108 PRO A O 1
ATOM 829 N N . TYR A 1 109 ? -5.130 -38.169 -27.517 1.00 56.88 109 TYR A N 1
ATOM 830 C CA . TYR A 1 109 ? -6.358 -38.132 -28.307 1.00 56.88 109 TYR A CA 1
ATOM 831 C C . TYR A 1 109 ? -6.657 -39.542 -28.856 1.00 56.88 109 TYR A C 1
ATOM 833 O O . TYR A 1 109 ? -5.860 -40.056 -29.654 1.00 56.88 109 TYR A O 1
ATOM 841 N N . PRO A 1 110 ? -7.766 -40.204 -28.471 1.00 57.66 110 PRO A N 1
ATOM 842 C CA . PRO A 1 110 ? -8.078 -41.532 -28.973 1.00 57.66 110 PRO A CA 1
ATOM 843 C C . PRO A 1 110 ? -8.617 -41.381 -30.397 1.00 57.66 110 PRO A C 1
ATOM 845 O O . PRO A 1 110 ? -9.814 -41.204 -30.607 1.00 57.66 110 PRO A O 1
ATOM 848 N N . GLY A 1 111 ? -7.735 -41.396 -31.399 1.00 59.19 111 GLY A N 1
ATOM 849 C CA . GLY A 1 111 ? -8.203 -41.352 -32.786 1.00 59.19 111 GLY A CA 1
ATOM 850 C C . GLY A 1 111 ? -7.166 -41.307 -33.901 1.00 59.19 111 GLY A C 1
ATOM 851 O O . GLY A 1 111 ? -7.491 -41.726 -35.008 1.00 59.19 111 GLY A O 1
ATOM 852 N N . HIS A 1 112 ? -5.925 -40.872 -33.671 1.00 56.78 112 HIS A N 1
ATOM 853 C CA . HIS A 1 112 ? -4.937 -40.857 -34.755 1.00 56.78 112 HIS A CA 1
ATOM 854 C C . HIS A 1 112 ? -4.140 -42.164 -34.807 1.00 56.78 112 HIS A C 1
ATOM 856 O O . HIS A 1 112 ? -3.039 -42.276 -34.277 1.00 56.78 112 HIS A O 1
ATOM 862 N N . THR A 1 113 ? -4.690 -43.159 -35.504 1.00 51.66 113 THR A N 1
ATOM 863 C CA . THR A 1 113 ? -3.849 -44.169 -36.152 1.00 51.66 113 THR A CA 1
ATOM 864 C C . THR A 1 113 ? -3.208 -43.504 -37.367 1.00 51.66 113 THR A C 1
ATOM 866 O O . THR A 1 113 ? -3.836 -43.324 -38.405 1.00 51.66 113 THR A O 1
ATOM 869 N N . THR A 1 114 ? -1.959 -43.061 -37.245 1.00 57.97 114 THR A N 1
ATOM 870 C CA . THR A 1 114 ? -1.144 -42.794 -38.432 1.00 57.97 114 THR A CA 1
ATOM 871 C C . THR A 1 114 ? -0.675 -44.146 -38.976 1.00 57.97 114 THR A C 1
ATOM 873 O O . THR A 1 114 ? -0.047 -44.911 -38.239 1.00 57.97 114 THR A O 1
ATOM 876 N N . PRO A 1 115 ? -0.983 -44.510 -40.235 1.00 48.25 115 PRO A N 1
ATOM 877 C CA . PRO A 1 115 ? -0.421 -45.714 -40.821 1.00 48.25 115 PRO A CA 1
ATOM 878 C C . PRO A 1 115 ? 1.090 -45.520 -40.937 1.00 48.25 115 PRO A C 1
ATOM 880 O O . PRO A 1 115 ? 1.559 -44.553 -41.538 1.00 48.25 115 PRO A O 1
ATOM 883 N N . ARG A 1 116 ? 1.847 -46.438 -40.334 1.00 51.19 116 ARG A N 1
ATOM 884 C CA . ARG A 1 116 ? 3.299 -46.539 -40.482 1.00 51.19 116 ARG A CA 1
ATOM 885 C C . ARG A 1 116 ? 3.605 -46.693 -41.973 1.00 51.19 116 ARG A C 1
ATOM 887 O O . ARG A 1 116 ? 3.229 -47.701 -42.566 1.00 51.19 116 ARG A O 1
ATOM 894 N N . ALA A 1 117 ? 4.233 -45.680 -42.570 1.00 53.41 117 ALA A N 1
ATOM 895 C CA . ALA A 1 117 ? 4.739 -45.762 -43.932 1.00 53.41 117 ALA A CA 1
ATOM 896 C C . ALA A 1 117 ? 5.669 -46.980 -44.030 1.00 53.41 117 ALA A C 1
ATOM 898 O O . ALA A 1 117 ? 6.576 -47.145 -43.215 1.00 53.41 117 ALA A O 1
ATOM 899 N N . SER A 1 118 ? 5.368 -47.865 -44.974 1.00 57.06 118 SER A N 1
ATOM 900 C CA . SER A 1 118 ? 6.168 -49.034 -45.321 1.00 57.06 118 SER A CA 1
ATOM 901 C C . SER A 1 118 ? 7.555 -48.607 -45.801 1.00 57.06 118 SER A C 1
ATOM 903 O O . SER A 1 118 ? 7.656 -47.761 -46.692 1.00 57.06 118 SER A O 1
ATOM 905 N N . ASP A 1 119 ? 8.590 -49.212 -45.219 1.00 48.72 119 ASP A N 1
ATOM 906 C CA . ASP A 1 119 ? 9.988 -49.062 -45.627 1.00 48.72 119 ASP A CA 1
ATOM 907 C C . ASP A 1 119 ? 10.177 -49.501 -47.096 1.00 48.72 119 ASP A C 1
ATOM 909 O O . ASP A 1 119 ? 9.607 -50.523 -47.498 1.00 48.72 119 ASP A O 1
ATOM 913 N N . PRO A 1 120 ? 10.958 -48.775 -47.918 1.00 55.41 120 PRO A N 1
ATOM 914 C CA . PRO A 1 120 ? 11.328 -49.246 -49.245 1.00 55.41 120 PRO A CA 1
ATOM 915 C C . PRO A 1 120 ? 12.490 -50.252 -49.167 1.00 55.41 120 PRO A C 1
ATOM 917 O O . PRO A 1 120 ? 13.401 -50.103 -48.351 1.00 55.41 120 PRO A O 1
ATOM 920 N N . ALA A 1 121 ? 12.416 -51.269 -50.030 1.00 50.44 121 ALA A N 1
ATOM 921 C CA . ALA A 1 121 ? 13.446 -52.282 -50.270 1.00 50.44 121 ALA A CA 1
ATOM 922 C C . ALA A 1 121 ? 14.610 -51.752 -51.122 1.00 50.44 121 ALA A C 1
ATOM 924 O O . ALA A 1 121 ? 14.372 -50.823 -51.930 1.00 50.44 121 ALA A O 1
#

Nearest PDB structures (foldseek):
  6jlf-assembly1_E  TM=8.040E-01  e=2.375E+00  Klebsiella pneumoniae IS53
  6ivm-assembly1_D  TM=5.286E-01  e=3.788E+00  Klebsiella pneumoniae
  2cpt-assembly1_A  TM=2.951E-01  e=1.249E+00  Homo sapiens
  8rmr-assembly1_B  TM=4.739E-01  e=7.199E+00  Influenza A virus (A/Zhejiang/DTID-ZJU01/2013(H7N9))
  8rmq-assembly1_B  TM=4.008E-01  e=5.072E+00  Influenza A virus (A/Zhejiang/DTID-ZJU01/2013(H7N9))

Sequence (121 aa):
MAVSDPHSGLCHKHAAERQQNLDQADLAAALIGDIDEFRSAADINHSLGELYKLQARNKITPRRAAVMAYTANLLLRTLPAIYAEENASPDAPIEIILDAPRPCHDEPYPGHTTPRASDPA

Foldseek 3Di:
DDQDDPVPSDRPVVVVVVVVLVPQDDCCCQQQPPPPDPQDPVSLVSSLVSLVVCVVVVSHDPVVSVVSVVVSVVSVVCNVVVVCVVPDDVPDDDDDDDPPDDPDPPDDDPDDPDPDPDDDD

Mean predicted aligned error: 14.27 Å

Secondary structure (DSSP, 8-state):
--BS-TTT--BHHHHHHHHHHHTS---HHHHTTT-S---SHHHHHHHHHHHHHHHHTT-S-HHHHHHHHHHHHHHHHHHHHHHHHHH--TT--------SPPP------TT-----PPPP-

Radius of gyration: 27.15 Å; Cα contacts (8 Å, |Δi|>4): 50; chains: 1; bounding box: 52×66×66 Å

pLDDT: mean 80.04, std 14.88, range [48.25, 98.19]